Protein AF-A7TA29-F1 (afdb_monomer_lite)

Structure (mmCIF, N/CA/C/O backbone):
data_AF-A7TA29-F1
#
_entry.id   AF-A7TA29-F1
#
loop_
_atom_site.group_PDB
_atom_site.id
_atom_site.type_symbol
_atom_site.label_atom_id
_atom_site.label_alt_id
_atom_site.label_comp_id
_atom_site.label_asym_id
_atom_site.label_entity_id
_atom_site.label_seq_id
_atom_site.pdbx_PDB_ins_code
_atom_site.Cartn_x
_atom_site.Cartn_y
_atom_site.Cartn_z
_atom_site.occupancy
_atom_site.B_iso_or_equiv
_atom_site.auth_seq_id
_atom_site.auth_comp_id
_atom_site.auth_asym_id
_atom_site.auth_atom_id
_atom_site.pdbx_PDB_model_num
ATOM 1 N N . MET A 1 1 ? 22.857 13.225 24.555 1.00 53.16 1 MET A N 1
ATOM 2 C CA . MET A 1 1 ? 22.548 11.801 24.806 1.00 53.16 1 MET A CA 1
ATOM 3 C C . MET A 1 1 ? 21.117 11.437 24.405 1.00 53.16 1 MET A C 1
ATOM 5 O O . MET A 1 1 ? 20.972 10.561 23.570 1.00 53.16 1 MET A O 1
ATOM 9 N N . PHE A 1 2 ? 20.071 12.124 24.892 1.00 51.38 2 PHE A N 1
ATOM 10 C CA . PHE A 1 2 ? 18.673 11.827 24.508 1.00 51.38 2 PHE A CA 1
ATOM 11 C C . PHE A 1 2 ? 18.339 12.097 23.027 1.00 51.38 2 PHE A C 1
ATOM 13 O O . PHE A 1 2 ? 17.740 11.248 22.378 1.00 51.38 2 PHE A O 1
ATOM 20 N N . SER A 1 3 ? 18.796 13.223 22.464 1.00 54.69 3 SER A N 1
ATOM 21 C CA . SER A 1 3 ? 18.593 13.542 21.034 1.00 54.69 3 SER A CA 1
ATOM 22 C C . SER A 1 3 ? 19.304 12.546 20.097 1.00 54.69 3 SER A C 1
ATOM 24 O O . SER A 1 3 ? 18.775 12.145 19.067 1.00 54.69 3 SER A O 1
ATOM 26 N N . SER A 1 4 ? 20.472 12.055 20.520 1.00 55.81 4 SER A N 1
ATOM 27 C CA . SER A 1 4 ? 21.267 11.040 19.818 1.00 55.81 4 SER A CA 1
ATOM 28 C C . SER A 1 4 ? 20.538 9.692 19.722 1.00 55.81 4 SER A C 1
ATOM 30 O O . SER A 1 4 ? 20.595 9.031 18.695 1.00 55.81 4 SER A O 1
ATOM 32 N N . CYS A 1 5 ? 19.840 9.294 20.792 1.00 56.94 5 CYS A N 1
ATOM 33 C CA . CYS A 1 5 ? 19.110 8.026 20.865 1.00 56.94 5 CYS A CA 1
ATOM 34 C C . CYS A 1 5 ? 17.813 8.055 20.034 1.00 56.94 5 CYS A C 1
ATOM 36 O O . CYS A 1 5 ? 17.499 7.083 19.354 1.00 56.94 5 CYS A O 1
ATOM 38 N N . LEU A 1 6 ? 17.099 9.192 20.020 1.00 61.16 6 LEU A N 1
ATOM 39 C CA . LEU A 1 6 ? 15.916 9.373 19.166 1.00 61.16 6 LEU A CA 1
ATOM 40 C C . LEU A 1 6 ? 16.270 9.280 17.671 1.00 61.16 6 LEU A C 1
ATOM 42 O O . LEU A 1 6 ? 15.532 8.666 16.904 1.00 61.16 6 LEU A O 1
ATOM 46 N N . GLY A 1 7 ? 17.413 9.855 17.276 1.00 65.81 7 GLY A N 1
ATOM 47 C CA . GLY A 1 7 ? 17.917 9.782 15.902 1.00 65.81 7 GLY A CA 1
ATOM 48 C C . GLY A 1 7 ? 18.250 8.355 15.460 1.00 65.81 7 GLY A C 1
ATOM 49 O O . GLY A 1 7 ? 17.870 7.962 14.363 1.00 65.81 7 GLY A O 1
ATOM 50 N N . LEU A 1 8 ? 18.868 7.554 16.338 1.00 70.12 8 LEU A N 1
ATOM 51 C CA . LEU A 1 8 ? 19.213 6.153 16.052 1.00 70.12 8 LEU A CA 1
ATOM 52 C C . LEU A 1 8 ? 17.973 5.266 15.869 1.00 70.12 8 LEU A C 1
ATOM 54 O O . LEU A 1 8 ? 17.954 4.409 14.989 1.00 70.12 8 LEU A O 1
ATOM 58 N N . CYS A 1 9 ? 16.920 5.476 16.666 1.00 85.25 9 CYS A N 1
ATOM 59 C CA . CYS A 1 9 ? 15.663 4.745 16.494 1.00 85.25 9 CYS A CA 1
ATOM 60 C C . CYS A 1 9 ? 14.971 5.107 15.175 1.00 85.25 9 CYS A C 1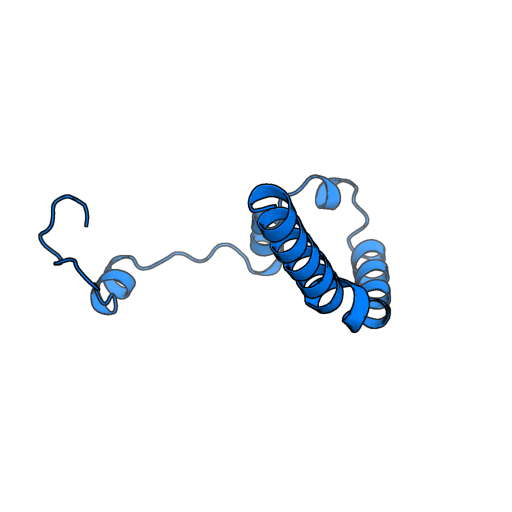
ATOM 62 O O . CYS A 1 9 ? 14.477 4.221 14.484 1.00 85.25 9 CYS A O 1
ATOM 64 N N . ALA A 1 10 ? 14.950 6.391 14.810 1.00 91.75 10 ALA A N 1
ATOM 65 C CA . ALA A 1 10 ? 14.358 6.838 13.553 1.00 91.75 10 ALA A CA 1
ATOM 66 C C . ALA A 1 10 ? 15.118 6.287 12.336 1.00 91.75 10 ALA A C 1
ATOM 68 O O . ALA A 1 10 ? 14.497 5.794 11.398 1.00 91.75 10 ALA A O 1
ATOM 69 N N . GLU A 1 11 ? 16.451 6.308 12.377 1.00 94.81 11 GLU A N 1
ATOM 70 C CA . GLU A 1 11 ? 17.299 5.753 11.320 1.00 94.81 11 GLU A CA 1
ATOM 71 C C . GLU A 1 11 ? 17.111 4.239 11.178 1.00 94.81 11 GLU A C 1
ATOM 73 O O . GLU A 1 11 ? 16.923 3.742 10.068 1.00 94.81 11 GLU A O 1
ATOM 78 N N . TYR A 1 12 ? 17.077 3.506 12.295 1.00 94.62 12 TYR A N 1
ATOM 79 C CA . TYR A 1 12 ? 16.791 2.074 12.278 1.00 94.62 12 TYR A CA 1
ATOM 80 C C . TYR A 1 12 ? 15.431 1.771 11.642 1.00 94.62 12 TYR A C 1
ATOM 82 O O . TYR A 1 12 ? 15.344 0.913 10.765 1.00 94.62 12 TYR A O 1
ATOM 90 N N . VAL A 1 13 ? 14.375 2.484 12.051 1.00 96.38 13 VAL A N 1
ATOM 91 C CA . VAL A 1 13 ? 13.031 2.306 11.481 1.00 96.38 13 VAL A CA 1
ATOM 92 C C . VAL A 1 13 ? 13.041 2.613 9.985 1.00 96.38 13 VAL A C 1
ATOM 94 O O . VAL A 1 13 ? 12.499 1.831 9.211 1.00 96.38 13 VAL A O 1
ATOM 97 N N . GLN A 1 14 ? 13.701 3.693 9.562 1.00 96.44 14 GLN A N 1
ATOM 98 C CA . GLN A 1 14 ? 13.786 4.069 8.152 1.00 96.44 14 GLN A CA 1
ATOM 99 C C . GLN A 1 14 ? 14.488 2.994 7.311 1.00 96.44 14 GLN A C 1
ATOM 101 O O . GLN A 1 14 ? 13.975 2.610 6.261 1.00 96.44 14 GLN A O 1
ATOM 106 N N . LEU A 1 15 ? 15.630 2.481 7.780 1.00 97.12 15 LEU A N 1
ATOM 107 C CA . LEU A 1 15 ? 16.375 1.417 7.099 1.00 97.12 15 LEU A CA 1
ATOM 108 C C . LEU A 1 15 ? 15.594 0.102 7.070 1.00 97.12 15 LEU A C 1
ATOM 110 O O . LEU A 1 15 ? 15.623 -0.615 6.073 1.00 97.12 15 LEU A O 1
ATOM 114 N N . TYR A 1 16 ? 14.881 -0.219 8.148 1.00 97.00 16 TYR A N 1
ATOM 115 C CA . TYR A 1 16 ? 14.068 -1.426 8.208 1.00 97.00 16 TYR A CA 1
ATOM 116 C C . TYR A 1 16 ? 12.874 -1.360 7.250 1.00 97.00 16 TYR A C 1
ATOM 118 O O . TYR A 1 16 ? 12.610 -2.325 6.532 1.00 97.00 16 TYR A O 1
ATOM 126 N N . VAL A 1 17 ? 12.185 -0.215 7.194 1.00 97.62 17 VAL A N 1
ATOM 127 C CA . VAL A 1 17 ? 11.083 0.024 6.252 1.00 97.62 17 VAL A CA 1
ATOM 128 C C . VAL A 1 17 ? 11.584 -0.037 4.809 1.00 97.62 17 VAL A C 1
ATOM 130 O O . VAL A 1 17 ? 10.961 -0.708 3.989 1.00 97.62 17 VAL A O 1
ATOM 133 N N . ASP A 1 18 ? 12.724 0.587 4.501 1.00 98.00 18 ASP A N 1
ATOM 134 C CA . ASP A 1 18 ? 13.320 0.527 3.162 1.00 98.00 18 ASP A CA 1
ATOM 135 C C . ASP A 1 18 ? 13.730 -0.899 2.771 1.00 98.00 18 ASP A C 1
ATOM 137 O O . ASP A 1 18 ? 13.459 -1.358 1.658 1.00 98.00 18 ASP A O 1
ATOM 141 N N . TYR A 1 19 ? 14.319 -1.650 3.703 1.00 97.75 19 TYR A N 1
ATOM 142 C CA . TYR A 1 19 ? 14.644 -3.046 3.452 1.00 97.75 19 TYR A CA 1
ATOM 143 C C . TYR A 1 19 ? 13.387 -3.866 3.146 1.00 97.75 19 TYR A C 1
ATOM 145 O O . TYR A 1 19 ? 13.354 -4.610 2.164 1.00 97.75 19 TYR A O 1
ATOM 153 N N . LEU A 1 20 ? 12.350 -3.721 3.973 1.00 97.69 20 LEU A N 1
ATOM 154 C CA . LEU A 1 20 ? 11.125 -4.498 3.853 1.00 97.69 20 LEU A CA 1
ATOM 155 C C . LEU A 1 20 ? 10.372 -4.177 2.558 1.00 97.69 20 LEU A C 1
ATOM 157 O O . LEU A 1 20 ? 9.964 -5.100 1.860 1.00 97.69 20 LEU A O 1
ATOM 161 N N . LEU A 1 21 ? 10.209 -2.894 2.230 1.00 97.06 21 LEU A N 1
ATOM 162 C CA . LEU A 1 21 ? 9.361 -2.456 1.120 1.00 97.06 21 LEU A CA 1
ATOM 163 C C . LEU A 1 21 ? 10.097 -2.352 -0.219 1.00 97.06 21 LEU A C 1
ATOM 165 O O . LEU A 1 21 ? 9.463 -2.538 -1.251 1.00 97.06 21 LEU A O 1
ATOM 169 N N . ASN A 1 22 ? 11.409 -2.094 -0.220 1.00 96.81 22 ASN A N 1
ATOM 170 C CA . ASN A 1 22 ? 12.178 -1.883 -1.448 1.00 96.81 22 ASN A CA 1
ATOM 171 C C . ASN A 1 22 ? 13.237 -2.970 -1.646 1.00 96.81 22 ASN A C 1
ATOM 173 O O . ASN A 1 22 ? 13.170 -3.742 -2.604 1.00 96.81 22 ASN A O 1
ATOM 177 N N . SER A 1 23 ? 14.213 -3.067 -0.738 1.00 97.88 23 SER A N 1
ATOM 178 C CA . SER A 1 23 ? 15.405 -3.896 -0.979 1.00 97.88 23 SER A CA 1
ATOM 179 C C . SER A 1 23 ? 15.086 -5.393 -1.065 1.00 97.88 23 SER A C 1
ATOM 181 O O . SER A 1 23 ? 15.632 -6.093 -1.919 1.00 97.88 23 SER A O 1
ATOM 183 N N . SER A 1 24 ? 14.195 -5.899 -0.207 1.00 98.00 24 SER A N 1
ATOM 184 C CA . SER A 1 24 ? 13.884 -7.333 -0.119 1.00 98.00 24 SER A CA 1
ATOM 185 C C . SER A 1 24 ? 13.134 -7.879 -1.342 1.00 98.00 24 SER A C 1
ATOM 187 O O . SER A 1 24 ? 13.245 -9.069 -1.646 1.00 98.00 24 SER A O 1
ATOM 189 N N . ILE A 1 25 ? 12.423 -7.012 -2.072 1.00 97.62 25 ILE A N 1
ATOM 190 C CA . ILE A 1 25 ? 11.614 -7.366 -3.250 1.00 97.62 25 ILE A CA 1
ATOM 191 C C . ILE A 1 25 ? 12.159 -6.785 -4.561 1.00 97.62 25 ILE A C 1
ATOM 193 O O . ILE A 1 25 ? 11.522 -6.928 -5.606 1.00 97.62 25 ILE A O 1
ATOM 197 N N . TYR A 1 26 ? 13.324 -6.128 -4.519 1.00 97.62 26 TYR A N 1
ATOM 198 C CA . TYR A 1 26 ? 13.822 -5.294 -5.613 1.00 97.62 26 TYR A CA 1
ATOM 199 C C . TYR A 1 26 ? 13.849 -6.019 -6.962 1.00 97.62 26 TYR A C 1
ATOM 201 O O . TYR A 1 26 ? 13.355 -5.489 -7.949 1.00 97.62 26 TYR A O 1
ATOM 209 N N . LYS A 1 27 ? 14.347 -7.262 -7.011 1.00 97.69 27 LYS A N 1
ATOM 210 C CA . LYS A 1 27 ? 14.470 -8.021 -8.270 1.00 97.69 27 LYS A CA 1
ATOM 211 C C . LYS A 1 27 ? 13.116 -8.290 -8.932 1.00 97.69 27 LYS A C 1
ATOM 213 O O . LYS A 1 27 ? 12.986 -8.225 -10.150 1.00 97.69 27 LYS A O 1
ATOM 218 N N . GLN A 1 28 ? 12.110 -8.632 -8.134 1.00 97.75 28 GLN A N 1
ATOM 219 C CA . GLN A 1 28 ? 10.760 -8.928 -8.603 1.00 97.75 28 GLN A CA 1
ATOM 220 C C . GLN A 1 28 ? 10.052 -7.641 -9.022 1.00 97.75 28 GLN A C 1
ATOM 222 O O . GLN A 1 28 ? 9.403 -7.601 -10.069 1.00 97.75 28 GLN A O 1
ATOM 227 N N . PHE A 1 29 ? 10.210 -6.587 -8.220 1.00 95.81 29 PHE A N 1
ATOM 228 C CA . PHE A 1 29 ? 9.631 -5.284 -8.504 1.00 95.81 29 PHE A CA 1
ATOM 229 C C . PHE A 1 29 ? 10.240 -4.644 -9.756 1.00 95.81 29 PHE A C 1
ATOM 231 O O . PHE A 1 29 ? 9.499 -4.120 -10.575 1.00 95.81 29 PHE A O 1
ATOM 238 N N . GLU A 1 30 ? 11.554 -4.743 -9.963 1.00 95.50 30 GLU A N 1
ATOM 239 C CA . GLU A 1 30 ? 12.247 -4.237 -11.156 1.00 95.50 30 GLU A CA 1
ATOM 240 C C . GLU A 1 30 ? 11.700 -4.881 -12.440 1.00 95.50 30 GLU A C 1
ATOM 242 O O . GLU A 1 30 ? 11.360 -4.183 -13.398 1.00 95.50 30 GLU A O 1
ATOM 247 N N . ALA A 1 31 ? 11.530 -6.207 -12.449 1.00 96.06 31 ALA A N 1
ATOM 248 C CA . ALA A 1 31 ? 10.938 -6.914 -13.583 1.00 96.06 31 ALA A CA 1
ATOM 249 C C . ALA A 1 31 ? 9.490 -6.462 -13.857 1.00 96.06 31 ALA A C 1
ATOM 251 O O . ALA A 1 31 ? 9.122 -6.223 -15.011 1.00 96.06 31 ALA A O 1
ATOM 252 N N . PHE A 1 32 ? 8.679 -6.304 -12.803 1.00 92.56 32 PHE A N 1
ATOM 253 C CA . PHE A 1 32 ? 7.322 -5.763 -12.911 1.00 92.56 32 PHE A CA 1
ATOM 254 C C . PHE A 1 32 ? 7.323 -4.328 -13.453 1.00 92.56 32 PHE A C 1
ATOM 256 O O . PHE A 1 32 ? 6.584 -4.034 -14.390 1.00 92.56 32 PHE A O 1
ATOM 263 N N . TYR A 1 33 ? 8.176 -3.459 -12.912 1.00 89.50 33 TYR A N 1
ATOM 264 C CA . TYR A 1 33 ? 8.299 -2.056 -13.291 1.00 89.50 33 TYR A CA 1
ATOM 265 C C . TYR A 1 33 ? 8.610 -1.913 -14.782 1.00 89.50 33 TYR A C 1
ATOM 267 O O . TYR A 1 33 ? 7.918 -1.186 -15.495 1.00 89.50 33 TYR A O 1
ATOM 275 N N . HIS A 1 34 ? 9.591 -2.664 -15.291 1.00 89.81 34 HIS A N 1
ATOM 276 C CA . HIS A 1 34 ? 9.911 -2.657 -16.717 1.00 89.81 34 HIS A CA 1
ATOM 277 C C . HIS A 1 34 ? 8.765 -3.181 -17.585 1.00 89.81 34 HIS A C 1
ATOM 279 O O . HIS A 1 34 ? 8.454 -2.572 -18.610 1.00 89.81 34 HIS A O 1
ATOM 285 N N . GLY A 1 35 ? 8.108 -4.271 -17.177 1.00 90.25 35 GLY A N 1
ATOM 286 C CA . GLY A 1 35 ? 6.946 -4.798 -17.891 1.00 90.25 35 GLY A CA 1
ATOM 287 C C . GLY A 1 35 ? 5.809 -3.778 -17.958 1.00 90.25 35 GLY A C 1
ATOM 288 O O . GLY A 1 35 ? 5.305 -3.482 -19.041 1.00 90.25 35 GLY A O 1
ATOM 289 N N . PHE A 1 36 ? 5.473 -3.168 -16.824 1.00 86.75 36 PHE A N 1
ATOM 290 C CA . PHE A 1 36 ? 4.430 -2.157 -16.717 1.00 86.75 36 PHE A CA 1
ATOM 291 C C . PHE A 1 36 ? 4.741 -0.926 -17.578 1.00 86.75 36 PHE A C 1
ATOM 293 O O . PHE A 1 36 ? 3.918 -0.527 -18.402 1.00 86.75 36 PHE A O 1
ATOM 300 N N . HIS A 1 37 ? 5.953 -0.372 -17.478 1.00 84.62 37 HIS A N 1
ATOM 301 C CA . HIS A 1 37 ? 6.360 0.788 -18.276 1.00 84.62 37 HIS A CA 1
ATOM 302 C C . HIS A 1 37 ? 6.520 0.493 -19.769 1.00 84.62 37 HIS A C 1
ATOM 304 O O . HIS A 1 37 ? 6.407 1.421 -20.560 1.00 84.62 37 HIS A O 1
ATOM 310 N N . SER A 1 38 ? 6.750 -0.758 -20.179 1.00 86.00 38 SER A N 1
ATOM 311 C CA . SER A 1 38 ? 6.817 -1.115 -21.605 1.00 86.00 38 SER A CA 1
ATOM 312 C C . SER A 1 38 ? 5.460 -1.016 -22.310 1.00 86.00 38 SER A C 1
ATOM 314 O O . SER A 1 38 ? 5.403 -0.708 -23.498 1.00 86.00 38 SER A O 1
ATOM 316 N N . VAL A 1 39 ? 4.369 -1.239 -21.573 1.00 83.06 39 VAL A N 1
ATOM 317 C CA . VAL A 1 39 ? 2.992 -1.186 -22.085 1.00 83.06 39 VAL A CA 1
ATOM 318 C C . VAL A 1 39 ? 2.381 0.188 -21.833 1.00 83.06 39 VAL A C 1
ATOM 320 O O . VAL A 1 39 ? 1.779 0.788 -22.719 1.00 83.06 39 VAL A O 1
ATOM 323 N N . CYS A 1 40 ? 2.574 0.713 -20.627 1.00 74.38 40 CYS A N 1
ATOM 324 C CA . CYS A 1 40 ? 1.941 1.934 -20.150 1.00 74.38 40 CYS A CA 1
ATOM 325 C C . CYS A 1 40 ? 2.828 3.179 -20.342 1.00 74.38 40 CYS A C 1
ATOM 327 O O . CYS A 1 40 ? 2.700 4.125 -19.569 1.00 74.38 40 CYS A O 1
ATOM 329 N N . ALA A 1 41 ? 3.731 3.161 -21.335 1.00 62.66 41 ALA A N 1
ATOM 330 C CA . ALA A 1 41 ? 4.879 4.051 -21.584 1.00 62.66 41 ALA A CA 1
ATOM 331 C C . ALA A 1 41 ? 4.566 5.554 -21.779 1.00 62.66 41 ALA A C 1
ATOM 333 O O . ALA A 1 41 ? 5.007 6.183 -22.740 1.00 62.66 41 ALA A O 1
ATOM 334 N N . SER A 1 42 ? 3.812 6.162 -20.871 1.00 65.44 42 SER A N 1
ATOM 335 C CA . SER A 1 42 ? 3.554 7.589 -20.840 1.00 65.44 42 SER A CA 1
ATOM 336 C C . SER A 1 42 ? 4.217 8.18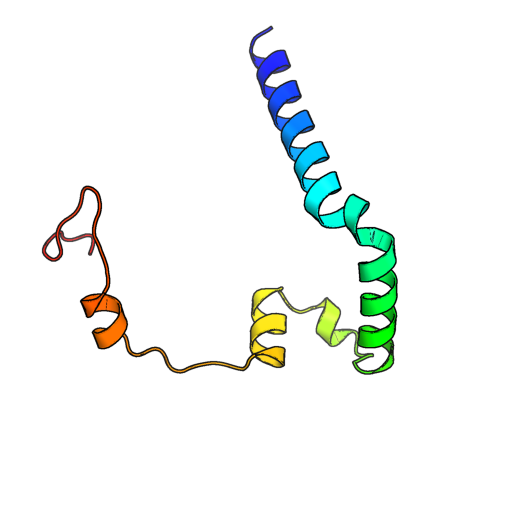5 -19.610 1.00 65.44 42 SER A C 1
ATOM 338 O O . SER A 1 42 ? 3.949 7.768 -18.482 1.00 65.44 42 SER A O 1
ATOM 340 N N . ASN A 1 43 ? 5.019 9.232 -19.819 1.00 69.75 43 ASN A N 1
ATOM 341 C CA . ASN A 1 43 ? 5.523 10.102 -18.749 1.00 69.75 43 ASN A CA 1
ATOM 342 C C . ASN A 1 43 ? 4.389 10.643 -17.855 1.00 69.75 43 ASN A C 1
ATOM 344 O O . ASN A 1 43 ? 4.647 11.092 -16.744 1.00 69.75 43 ASN A O 1
ATOM 348 N N . ALA A 1 44 ? 3.134 10.570 -18.317 1.00 75.00 44 ALA A N 1
ATOM 349 C CA . ALA A 1 44 ? 1.956 10.897 -17.531 1.00 75.00 44 ALA A CA 1
ATOM 350 C C . ALA A 1 44 ? 1.815 10.052 -16.259 1.00 75.00 44 ALA A C 1
ATOM 352 O O . ALA A 1 44 ? 1.478 10.620 -15.229 1.00 75.00 44 ALA A O 1
ATOM 353 N N . LEU A 1 45 ? 2.118 8.746 -16.284 1.00 77.25 45 LEU A N 1
ATOM 354 C CA . LEU A 1 45 ? 1.953 7.901 -15.091 1.00 77.25 45 LEU A CA 1
ATOM 355 C C . LEU A 1 45 ? 2.940 8.246 -13.972 1.00 77.25 45 LEU A C 1
ATOM 357 O O . LEU A 1 45 ? 2.623 8.058 -12.806 1.00 77.25 45 LEU A O 1
ATOM 361 N N . ILE A 1 46 ? 4.105 8.800 -14.317 1.00 79.88 46 ILE A N 1
ATOM 362 C CA . ILE A 1 46 ? 5.109 9.253 -13.340 1.00 79.88 46 ILE A CA 1
ATOM 363 C C . ILE A 1 46 ? 4.668 10.564 -12.663 1.00 79.88 46 ILE A C 1
ATOM 365 O O . ILE A 1 46 ? 5.119 10.875 -11.565 1.00 79.88 46 ILE A O 1
ATOM 369 N N . MET A 1 47 ? 3.776 11.337 -13.296 1.00 86.19 47 MET A N 1
ATOM 370 C CA . MET A 1 47 ? 3.229 12.575 -12.725 1.00 86.19 47 MET A CA 1
ATOM 371 C C . MET A 1 47 ? 2.049 12.337 -11.773 1.00 86.19 47 MET A C 1
ATOM 373 O O . MET A 1 47 ? 1.612 13.282 -11.119 1.00 86.19 47 MET A O 1
ATOM 377 N N . LEU A 1 48 ? 1.524 11.111 -11.712 1.00 87.81 48 LEU A N 1
ATOM 378 C CA . LEU A 1 48 ? 0.390 10.765 -10.864 1.00 87.81 48 LEU A CA 1
ATOM 379 C C . LEU A 1 48 ? 0.836 10.431 -9.444 1.00 87.81 48 LEU A C 1
ATOM 381 O O . LEU A 1 48 ? 1.900 9.853 -9.214 1.00 87.81 48 LEU A O 1
ATOM 385 N N . ARG A 1 49 ? -0.029 10.752 -8.487 1.00 91.75 49 ARG A N 1
ATOM 386 C CA . ARG A 1 49 ? 0.102 10.285 -7.108 1.00 91.75 49 ARG A CA 1
ATOM 387 C C . ARG A 1 49 ? -0.295 8.805 -7.011 1.00 91.75 49 ARG A C 1
ATOM 389 O O . ARG A 1 49 ? -1.075 8.334 -7.843 1.00 91.75 49 ARG A O 1
ATOM 396 N N . PRO A 1 50 ? 0.187 8.062 -5.999 1.00 90.56 50 PRO A N 1
ATOM 397 C CA . PRO A 1 50 ? -0.143 6.645 -5.837 1.00 90.56 50 PRO A CA 1
ATOM 398 C C . PRO A 1 50 ? -1.650 6.348 -5.861 1.00 90.56 50 PRO A C 1
ATOM 400 O O . PRO A 1 50 ? -2.069 5.383 -6.493 1.00 90.56 50 PRO A O 1
ATOM 403 N N . GLU A 1 51 ? -2.471 7.211 -5.256 1.00 92.69 51 GLU A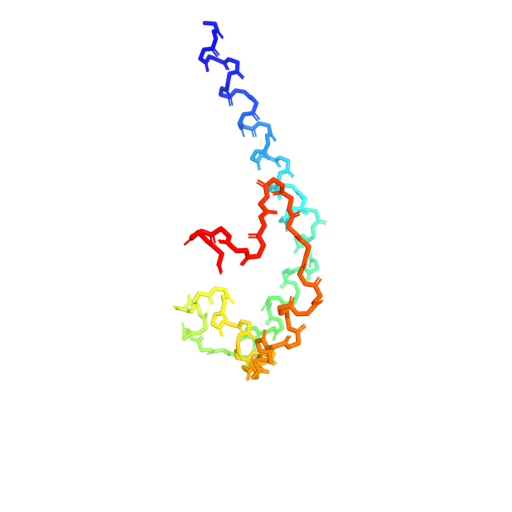 N 1
ATOM 404 C CA . GLU A 1 51 ? -3.930 7.049 -5.192 1.00 92.69 51 GLU A CA 1
ATOM 405 C C . GLU A 1 51 ? -4.599 7.230 -6.565 1.00 92.69 51 GLU A C 1
ATOM 407 O O . GLU A 1 51 ? -5.625 6.625 -6.866 1.00 92.69 51 GLU A O 1
ATOM 412 N N . GLU A 1 52 ? -4.014 8.057 -7.433 1.00 91.06 52 GLU A N 1
ATOM 413 C CA . GLU A 1 52 ? -4.505 8.265 -8.799 1.00 91.06 52 GLU A CA 1
ATOM 414 C C . GLU A 1 52 ? -4.151 7.072 -9.687 1.00 91.06 52 GLU A C 1
ATOM 416 O O . GLU A 1 52 ? -4.969 6.644 -10.499 1.00 91.06 52 GLU A O 1
ATOM 421 N N . VAL A 1 53 ? -2.959 6.490 -9.505 1.00 88.81 53 VAL A N 1
ATOM 422 C CA . VAL A 1 53 ? -2.575 5.242 -10.179 1.00 88.81 53 VAL A CA 1
ATOM 423 C C . VAL A 1 53 ? -3.490 4.097 -9.743 1.00 88.81 53 VAL A C 1
ATOM 425 O O . VAL A 1 53 ? -3.970 3.352 -10.596 1.00 88.81 53 VAL A O 1
ATOM 428 N N . GLU A 1 54 ? -3.787 3.983 -8.446 1.00 90.62 54 GLU A N 1
ATOM 429 C CA . GLU A 1 54 ? -4.756 3.010 -7.933 1.00 90.62 54 GLU A CA 1
ATOM 430 C C . GLU A 1 54 ? -6.128 3.206 -8.580 1.00 90.62 54 GLU A C 1
ATOM 432 O O . GLU A 1 54 ? -6.693 2.249 -9.101 1.00 90.62 54 GLU A O 1
ATOM 437 N N . MET A 1 55 ? -6.635 4.439 -8.635 1.00 91.56 55 MET A N 1
ATOM 438 C CA . MET A 1 55 ? -7.925 4.730 -9.262 1.00 91.56 55 MET A CA 1
ATOM 439 C C . MET A 1 55 ? -7.954 4.359 -10.752 1.00 91.56 55 MET A C 1
ATOM 441 O O . MET A 1 55 ? -8.979 3.899 -11.251 1.00 91.56 55 MET A O 1
ATOM 445 N N . LEU A 1 56 ? -6.843 4.521 -11.477 1.00 88.38 56 LEU A N 1
ATOM 446 C CA . LEU A 1 56 ? -6.756 4.110 -12.882 1.00 88.38 56 LEU A CA 1
ATOM 447 C C . LEU A 1 56 ? -6.773 2.588 -13.058 1.00 88.38 56 LEU A C 1
ATOM 449 O O . LEU A 1 56 ? -7.337 2.099 -14.036 1.00 88.38 56 LEU A O 1
ATOM 453 N N . VAL A 1 57 ? -6.143 1.845 -12.145 1.00 86.50 57 VAL A N 1
ATOM 454 C CA . VAL A 1 57 ? -6.015 0.381 -12.234 1.00 86.50 57 VAL A CA 1
ATOM 455 C C . VAL A 1 57 ? -7.246 -0.329 -11.668 1.00 86.50 57 VAL A C 1
ATOM 457 O O . VAL A 1 57 ? -7.777 -1.247 -12.291 1.00 86.50 57 VAL A O 1
ATOM 460 N N . CYS A 1 58 ? -7.697 0.091 -10.490 1.00 90.00 58 CYS A N 1
ATOM 461 C CA . CYS A 1 58 ? -8.779 -0.525 -9.726 1.00 90.00 58 CYS A CA 1
ATOM 462 C C . CYS A 1 58 ? -10.150 0.103 -10.019 1.00 90.00 58 CYS A C 1
ATOM 464 O O . CYS A 1 58 ? -11.178 -0.486 -9.685 1.00 90.00 58 CYS A O 1
ATOM 466 N N . GLY A 1 59 ? -10.180 1.276 -10.658 1.00 91.19 59 GLY A N 1
ATOM 467 C CA . GLY A 1 59 ? -11.392 2.060 -10.871 1.00 91.19 59 GLY A CA 1
ATOM 468 C C . GLY A 1 59 ? -11.779 2.900 -9.651 1.00 91.19 59 GLY A C 1
ATOM 469 O O . GLY A 1 59 ? -11.085 2.938 -8.637 1.00 91.19 59 GLY A O 1
ATOM 470 N N . ASN A 1 60 ? -12.920 3.583 -9.758 1.00 91.06 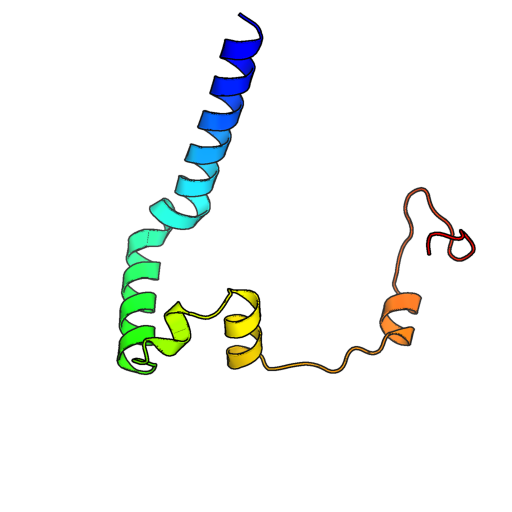60 ASN A N 1
ATOM 471 C CA . ASN A 1 60 ? -13.483 4.390 -8.678 1.00 91.06 60 ASN A CA 1
ATOM 472 C C . ASN A 1 60 ? -14.808 3.773 -8.194 1.00 91.06 60 ASN A C 1
ATOM 474 O O . ASN A 1 60 ? -15.823 3.941 -8.877 1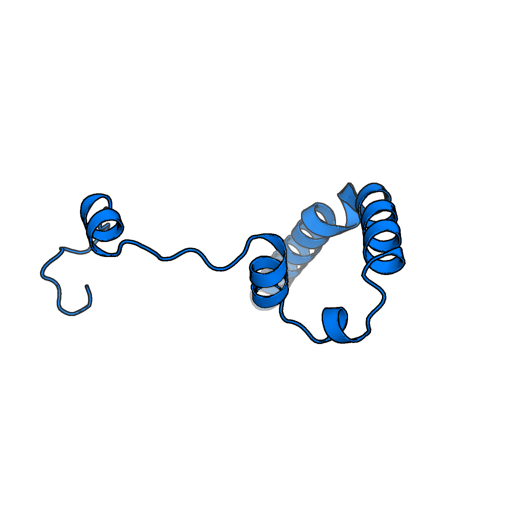.00 91.06 60 ASN A O 1
ATOM 478 N N . PRO A 1 61 ? -14.822 3.042 -7.066 1.00 88.12 61 PRO A N 1
ATOM 479 C CA . PRO A 1 61 ? -16.046 2.446 -6.550 1.00 88.12 61 PRO A CA 1
ATOM 480 C C . PRO A 1 61 ? -16.956 3.499 -5.903 1.00 88.12 61 PRO A C 1
ATOM 482 O O . PRO A 1 61 ? -16.497 4.386 -5.185 1.00 88.12 61 PRO A O 1
ATOM 485 N N . GLU A 1 62 ? -18.268 3.366 -6.100 1.00 91.62 62 GLU A N 1
ATOM 486 C CA . GLU A 1 62 ? -19.246 4.115 -5.307 1.00 91.62 62 GLU A CA 1
ATOM 487 C C . GLU A 1 62 ? -19.368 3.485 -3.914 1.00 91.62 62 GLU A C 1
ATOM 489 O O . GLU A 1 62 ? -19.681 2.301 -3.772 1.00 91.62 62 GLU A O 1
ATOM 494 N N . LEU A 1 63 ? -19.102 4.276 -2.874 1.00 92.25 63 LEU A N 1
ATOM 495 C CA . LEU A 1 63 ? -19.162 3.819 -1.489 1.00 92.25 63 LEU A CA 1
ATOM 496 C C . LEU A 1 63 ? -20.564 4.029 -0.906 1.00 92.25 63 LEU A C 1
ATOM 498 O O . LEU A 1 63 ? -21.042 5.160 -0.804 1.00 92.25 63 LEU A O 1
ATOM 502 N N . ASP A 1 64 ? -21.191 2.944 -0.449 1.00 95.94 64 ASP A N 1
ATOM 503 C CA . ASP A 1 64 ? -22.413 3.013 0.355 1.00 95.94 64 ASP A CA 1
ATOM 504 C C . ASP A 1 64 ? -22.069 3.444 1.789 1.00 95.94 64 ASP A C 1
ATOM 506 O O . ASP A 1 64 ? -21.651 2.652 2.641 1.00 95.94 64 ASP A O 1
ATOM 510 N N . MET A 1 65 ? -22.260 4.734 2.051 1.00 94.38 65 MET A N 1
ATOM 511 C CA . MET A 1 65 ? -21.975 5.336 3.350 1.00 94.38 65 MET A CA 1
ATOM 512 C C . MET A 1 65 ? -22.865 4.789 4.470 1.00 94.38 65 MET A C 1
ATOM 514 O O . MET A 1 65 ? -22.426 4.734 5.618 1.00 94.38 65 MET A O 1
ATOM 518 N N . GLU A 1 66 ? -24.093 4.359 4.175 1.00 95.19 66 GLU A N 1
ATOM 519 C CA . GLU A 1 66 ? -24.978 3.786 5.193 1.00 95.19 66 GLU A CA 1
ATOM 520 C C . GLU A 1 66 ? -24.532 2.369 5.568 1.00 95.19 66 GLU A C 1
ATOM 522 O O . GLU A 1 66 ? -24.520 2.016 6.753 1.00 95.19 66 GLU A O 1
ATOM 527 N N . ALA A 1 67 ? -24.071 1.583 4.591 1.00 96.44 67 ALA A N 1
ATOM 528 C CA . ALA A 1 67 ? -23.450 0.289 4.854 1.00 96.44 67 ALA A CA 1
ATOM 529 C C . ALA A 1 67 ? -22.177 0.429 5.704 1.00 96.44 67 ALA A C 1
ATOM 531 O O . ALA A 1 67 ? -22.023 -0.298 6.688 1.00 96.44 67 ALA A O 1
ATOM 532 N N . LEU A 1 68 ? -21.306 1.396 5.388 1.00 95.62 68 LEU A N 1
ATOM 533 C CA . LEU A 1 68 ? -20.089 1.670 6.162 1.00 95.62 68 LEU A CA 1
ATOM 534 C C . LEU A 1 68 ? -20.412 2.083 7.605 1.00 95.62 68 LEU A C 1
ATOM 536 O O . LEU A 1 68 ? -19.868 1.505 8.550 1.00 95.62 68 LEU A O 1
ATOM 540 N N . LYS A 1 69 ? -21.361 3.009 7.804 1.00 94.25 69 LYS A N 1
ATOM 541 C CA . LYS A 1 69 ? -21.810 3.424 9.147 1.00 94.25 69 LYS A CA 1
ATOM 542 C C . LYS A 1 69 ? -22.346 2.253 9.964 1.00 94.25 69 LYS A C 1
ATOM 544 O O . LYS A 1 69 ? -22.118 2.194 11.169 1.00 94.25 69 LYS A O 1
ATOM 549 N N . LYS A 1 70 ? -23.054 1.315 9.330 1.00 95.31 70 LYS A N 1
ATOM 550 C CA . LYS A 1 70 ? -23.649 0.157 10.012 1.00 95.31 70 LYS A CA 1
ATOM 551 C C . LYS A 1 70 ? -22.605 -0.793 10.608 1.00 95.31 70 LYS A C 1
ATOM 553 O O . LYS A 1 70 ? -22.902 -1.446 11.605 1.00 95.31 70 LYS A O 1
ATOM 558 N N . VAL A 1 71 ? -21.419 -0.884 10.007 1.00 95.38 71 VAL A N 1
ATOM 559 C CA . VAL A 1 71 ? -20.338 -1.786 10.449 1.00 95.38 71 VAL A CA 1
ATOM 560 C C . VAL A 1 71 ? -19.212 -1.066 11.195 1.00 95.38 71 VAL A C 1
ATOM 562 O O . VAL A 1 71 ? -18.251 -1.706 11.613 1.00 95.38 71 VAL A O 1
ATOM 565 N N . THR A 1 72 ? -19.319 0.252 11.373 1.00 95.69 72 THR A N 1
ATOM 566 C CA . THR A 1 72 ? -18.304 1.050 12.066 1.00 95.69 72 THR A CA 1
ATOM 567 C C . THR A 1 72 ? -18.340 0.778 13.570 1.00 95.69 72 THR A C 1
ATOM 569 O O . THR A 1 72 ? -19.396 0.846 14.200 1.00 95.69 72 THR A O 1
ATOM 572 N N . VAL A 1 73 ? -17.173 0.498 14.153 1.00 95.38 73 VAL A N 1
ATOM 573 C CA . VAL A 1 73 ? -16.982 0.367 15.602 1.00 95.38 73 VAL A CA 1
ATOM 574 C C . VAL A 1 73 ? -16.210 1.581 16.095 1.00 95.38 73 VAL A C 1
ATOM 576 O O . VAL A 1 73 ? -15.151 1.902 15.559 1.00 95.38 73 VAL A O 1
ATOM 579 N N . TYR A 1 74 ? -16.744 2.247 17.114 1.00 94.56 74 TYR A N 1
ATOM 580 C CA . TYR A 1 74 ? -16.127 3.421 17.719 1.00 94.56 74 TYR A CA 1
ATOM 581 C C . TYR A 1 74 ? -15.352 3.007 18.970 1.00 94.56 74 TYR A C 1
ATOM 583 O O . TYR A 1 74 ? -15.920 2.384 19.867 1.00 94.56 74 TYR A O 1
ATOM 591 N N . ASP A 1 75 ? -14.068 3.357 19.023 1.00 94.88 75 ASP A N 1
ATOM 592 C CA . ASP A 1 75 ? -13.228 3.194 20.211 1.00 94.88 75 ASP A CA 1
ATOM 593 C C . ASP A 1 75 ? -12.973 4.567 20.841 1.00 94.88 75 ASP A C 1
ATOM 595 O O . ASP A 1 75 ? -12.521 5.491 20.167 1.00 94.88 75 ASP A O 1
ATOM 599 N N . GLY A 1 76 ? -13.344 4.729 22.112 1.00 94.25 76 GLY A N 1
ATOM 600 C CA . GLY A 1 76 ? -13.288 6.015 22.821 1.00 94.25 76 GLY A CA 1
ATOM 601 C C . GLY A 1 76 ? -14.331 7.064 22.400 1.00 94.25 76 GLY A C 1
ATOM 602 O O . GLY A 1 76 ? -14.340 8.147 22.980 1.00 94.25 76 GLY A O 1
ATOM 603 N N . TYR A 1 77 ? -15.218 6.743 21.451 1.00 95.25 77 TYR A N 1
ATOM 604 C CA . TYR A 1 77 ? -16.274 7.625 20.938 1.00 95.25 77 TYR A CA 1
ATOM 605 C C . TYR A 1 77 ? -17.631 6.916 20.850 1.00 95.25 77 TYR A C 1
ATOM 607 O O . TYR A 1 77 ? -17.740 5.691 20.912 1.00 95.25 77 TYR A O 1
ATOM 615 N N . SER A 1 78 ? -18.677 7.713 20.668 1.00 92.38 78 SER A N 1
ATOM 616 C CA . SER A 1 78 ? -20.061 7.321 20.430 1.00 92.38 78 SER A CA 1
ATOM 617 C C . SER A 1 78 ? -20.558 7.889 19.101 1.00 92.38 78 SER A C 1
ATOM 619 O O . SER A 1 78 ? -20.146 8.962 18.670 1.00 92.38 78 SER A O 1
ATOM 621 N N . LYS A 1 79 ? -21.538 7.213 18.489 1.00 90.56 79 LYS A N 1
ATOM 622 C CA . LYS A 1 79 ? -22.220 7.671 17.265 1.00 90.56 79 LYS A CA 1
ATOM 623 C C . LYS A 1 79 ? -22.839 9.075 17.388 1.00 90.56 79 LYS A C 1
ATOM 625 O O . LYS A 1 79 ? -23.120 9.702 16.378 1.00 90.56 79 LYS A O 1
ATOM 630 N N . ASN A 1 80 ? -23.102 9.534 18.610 1.00 93.62 80 ASN A N 1
ATOM 631 C CA . ASN A 1 80 ? -23.735 10.828 18.865 1.00 93.62 80 ASN A CA 1
ATOM 632 C C . ASN A 1 80 ? -22.734 11.926 19.258 1.00 93.62 80 ASN A C 1
ATOM 634 O O . ASN A 1 80 ? -23.163 13.024 19.610 1.00 93.62 80 ASN A O 1
ATOM 638 N N . ASP A 1 81 ? -21.433 11.635 19.271 1.00 94.94 81 ASP A N 1
ATOM 639 C CA . ASP A 1 81 ? -20.426 12.648 19.574 1.00 94.94 81 ASP A CA 1
ATOM 640 C C . ASP A 1 81 ? -20.309 13.629 18.407 1.00 94.94 81 ASP A C 1
ATOM 642 O O . ASP A 1 81 ? -20.312 13.223 17.256 1.00 94.94 81 ASP A O 1
ATOM 646 N N . ASN A 1 82 ? -20.132 14.923 18.687 1.00 93.50 82 ASN A N 1
ATOM 647 C CA . ASN A 1 82 ? -20.078 15.965 17.646 1.00 93.50 82 ASN A CA 1
ATOM 648 C C . ASN A 1 82 ? -18.952 15.782 16.607 1.00 93.50 82 ASN A C 1
ATOM 650 O O . ASN A 1 82 ? -18.946 16.461 15.584 1.00 93.50 82 ASN A O 1
ATOM 654 N N . THR A 1 83 ? -17.955 14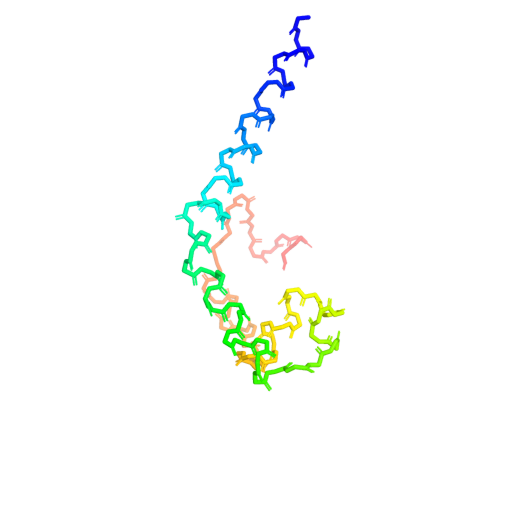.948 16.903 1.00 90.75 83 THR A N 1
ATOM 655 C CA . THR A 1 83 ? -16.837 14.630 16.006 1.00 90.75 83 THR A CA 1
ATOM 656 C C . THR A 1 83 ? -17.136 13.473 15.047 1.00 90.75 83 THR A C 1
ATOM 658 O O . THR A 1 83 ? -16.297 13.199 14.191 1.00 90.75 83 THR A O 1
ATOM 661 N N . ILE A 1 84 ? -18.277 12.790 15.212 1.00 87.25 84 ILE A N 1
ATOM 662 C CA . ILE A 1 84 ? -18.728 11.599 14.473 1.00 87.25 84 ILE A CA 1
ATOM 663 C C . ILE A 1 84 ? -19.983 11.928 13.656 1.00 87.25 84 ILE A C 1
ATOM 665 O O . ILE A 1 84 ? -20.060 11.448 12.501 1.00 87.25 84 ILE A O 1
#

Foldseek 3Di:
DVVVVVVVVVVVVVVVCCCVPDVVCPVVVVVVVVVCCVVVVDPVVVVDDPVVVCCVVVNDDDDDPVVVVVPDDDDPDDPPDPVD

pLDDT: mean 88.02, std 11.96, range [51.38, 98.0]

Sequence (84 aa):
MFSSCLGLCAEYVQLYVDYLLNSSIYKQFEAFYHGFHSVCASNALIMLRPEEVEMLVCGNPELDMEALKKVTVYDGYSKNDNTI

Organism: Nematostella vectensis (NCBI:txid45351)

Secondary structure (DSSP, 8-state):
-HHHHHHHHHHHHHHHHHHHHTGGGHHHHHHHHHHHHHHS--TTGGGS-HHHHHHHHH--PPP-HHHHHHH---SS--TTSTT-

InterPro domains:
  IPR000569 HECT domain [PF00632] (10-84)
  IPR000569 HECT domain [PS50237] (11-84)
  IPR035983 HECT, E3 ligase catalytic domain [SSF56204] (10-84)
  IPR044611 Ubiquitin-protein ligase E3A/B/C-like [PTHR45700] (10-84)

Radius of gyration: 20.85 Å; chains: 1; bounding box: 48×25×47 Å